Protein AF-A0A1T4UW84-F1 (afdb_monomer)

Nearest PDB structures (foldseek):
  7trv-assembly1_B  TM=4.677E-01  e=1.907E+00  Yersinia pestis CO92
  7dvq-assembly1_L  TM=3.359E-01  e=3.964E+00  Homo sapiens
  1fc3-assembly1_B  TM=4.180E-01  e=4.437E+00  Geobacillus stearothermophilus

Foldseek 3Di:
DDDDPVRLVVLLVCCVVPNQVVSCVVVVHDSVVSVVSNVCVVVVNVQDDPVPDPAGPVRLVVLLVCVVVVVDQLVVSCVVSVNPDSVSNVVSNVVVVD

Organism: NCBI:txid1123324

Solvent-accessible surface area (backbone atoms only — not comparable to full-atom values): 5721 Å² total; per-residue (Å²): 136,86,79,52,72,70,56,53,52,53,50,37,56,40,29,78,72,63,32,48,69,53,34,13,65,73,68,76,46,57,45,66,58,50,49,50,52,39,53,32,53,75,66,63,55,70,56,56,72,55,97,83,53,95,65,42,50,70,54,52,51,52,56,37,48,44,45,75,73,62,76,44,53,53,59,53,48,18,59,74,71,73,41,95,49,36,62,58,52,50,52,49,40,54,62,73,74,106

InterPro domains:
  IPR010921 Trp repressor/replication initiator [SSF48295] (47-97)
  IPR036388 Winged helix-like DNA-binding domain superfamily [G3DSA:1.10.10.10] (34-98)

pLDDT: mean 82.09, std 12.22, range [41.31, 94.06]

Radius of gyration: 17.83 Å; Cα contacts (8 Å, |Δi|>4): 76; chains: 1; bounding box: 38×24×44 Å

Structure (mmCIF, N/CA/C/O backbone):
data_AF-A0A1T4UW84-F1
#
_entry.id   AF-A0A1T4UW84-F1
#
loop_
_atom_site.group_PDB
_atom_site.id
_atom_site.type_symbol
_atom_site.label_atom_id
_atom_site.label_alt_id
_atom_site.label_comp_id
_atom_site.label_asym_id
_atom_site.label_entity_id
_atom_site.label_seq_id
_atom_site.pdbx_PDB_ins_code
_atom_site.Cartn_x
_atom_site.Cartn_y
_atom_site.Cartn_z
_atom_site.occupancy
_atom_site.B_iso_or_equiv
_atom_site.auth_seq_id
_atom_site.auth_comp_id
_atom_site.auth_asym_id
_atom_site.auth_atom_id
_atom_site.pdbx_PDB_model_num
ATOM 1 N N . MET A 1 1 ? 9.693 -15.330 -15.051 1.00 57.84 1 MET A N 1
ATOM 2 C CA . MET A 1 1 ? 10.445 -14.955 -13.832 1.00 57.84 1 MET A CA 1
ATOM 3 C C . MET A 1 1 ? 9.815 -13.698 -13.244 1.00 57.84 1 MET A C 1
ATOM 5 O O . MET A 1 1 ? 9.487 -12.804 -14.013 1.00 57.84 1 MET A O 1
ATOM 9 N N . LYS A 1 2 ? 9.565 -13.641 -11.930 1.00 69.19 2 LYS A N 1
ATOM 10 C CA . LYS A 1 2 ? 8.939 -12.478 -11.277 1.00 69.19 2 LYS A CA 1
ATOM 11 C C . LYS A 1 2 ? 10.029 -11.694 -10.541 1.00 69.19 2 LYS A C 1
ATOM 13 O O . LYS A 1 2 ? 10.579 -12.213 -9.580 1.00 69.19 2 LYS A O 1
ATOM 18 N N . LEU A 1 3 ? 10.353 -10.491 -11.018 1.00 76.19 3 LEU A N 1
ATOM 19 C CA . LEU A 1 3 ? 11.349 -9.614 -10.384 1.00 76.19 3 LEU A CA 1
ATOM 20 C C . LEU A 1 3 ? 10.831 -9.088 -9.043 1.00 76.19 3 LEU A C 1
ATOM 22 O O . LEU A 1 3 ? 9.653 -8.699 -8.958 1.00 76.19 3 LEU A O 1
ATOM 26 N N . THR A 1 4 ? 11.714 -9.044 -8.044 1.00 82.25 4 THR A N 1
ATOM 27 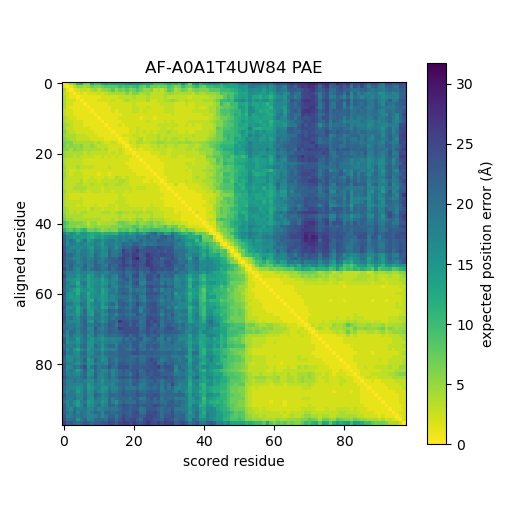C CA . THR A 1 4 ? 11.465 -8.393 -6.748 1.00 82.25 4 THR A CA 1
ATOM 28 C C . THR A 1 4 ? 11.386 -6.872 -6.910 1.00 82.25 4 THR A C 1
ATOM 30 O O . THR A 1 4 ? 11.734 -6.328 -7.958 1.00 82.25 4 THR A O 1
ATOM 33 N N . TYR A 1 5 ? 10.894 -6.170 -5.887 1.00 74.94 5 TYR A N 1
ATOM 34 C CA . TYR A 1 5 ? 10.783 -4.708 -5.918 1.00 74.94 5 TYR A CA 1
ATOM 35 C C . TYR A 1 5 ? 12.147 -4.035 -6.118 1.00 74.94 5 TYR A C 1
ATOM 37 O O . TYR A 1 5 ? 12.306 -3.222 -7.024 1.00 74.94 5 TYR A O 1
ATOM 45 N N . GLU A 1 6 ? 13.147 -4.460 -5.346 1.00 74.19 6 GLU A N 1
ATOM 46 C CA . GLU A 1 6 ? 14.519 -3.951 -5.440 1.00 74.19 6 GLU A CA 1
ATOM 47 C C . GLU A 1 6 ? 15.111 -4.166 -6.836 1.00 74.19 6 GLU A C 1
ATOM 49 O O . GLU A 1 6 ? 15.686 -3.253 -7.422 1.00 74.19 6 GLU A O 1
ATOM 54 N N . GLN A 1 7 ? 14.889 -5.343 -7.429 1.00 83.25 7 GLN A N 1
ATOM 55 C CA . GLN A 1 7 ? 15.354 -5.632 -8.785 1.00 83.25 7 GLN A CA 1
ATOM 56 C C . GLN A 1 7 ? 14.685 -4.737 -9.835 1.00 83.25 7 GLN A C 1
ATOM 58 O O . GLN A 1 7 ? 15.336 -4.332 -10.792 1.00 83.25 7 GLN A O 1
ATOM 63 N N . ARG A 1 8 ? 13.401 -4.397 -9.675 1.00 84.69 8 ARG A N 1
ATOM 64 C CA . ARG A 1 8 ? 12.713 -3.466 -10.589 1.00 84.69 8 ARG A CA 1
ATOM 65 C C . ARG A 1 8 ? 13.266 -2.047 -10.480 1.00 84.69 8 ARG A C 1
ATOM 67 O O . ARG A 1 8 ? 13.358 -1.376 -11.503 1.00 84.69 8 ARG A O 1
ATOM 74 N N . LEU A 1 9 ? 13.648 -1.620 -9.274 1.00 81.31 9 LEU A N 1
ATOM 75 C CA . LEU A 1 9 ? 14.278 -0.321 -9.040 1.00 81.31 9 LEU A CA 1
ATOM 76 C C . LEU A 1 9 ? 15.630 -0.237 -9.766 1.00 81.31 9 LEU A C 1
ATOM 78 O O . LEU A 1 9 ? 15.847 0.675 -10.558 1.00 81.31 9 LEU A O 1
ATOM 82 N N . LEU A 1 10 ? 16.479 -1.257 -9.590 1.00 87.69 10 LEU A N 1
ATOM 83 C CA . LEU A 1 10 ? 17.788 -1.348 -10.248 1.00 87.69 10 LEU A CA 1
ATOM 84 C C . LEU A 1 10 ? 17.677 -1.392 -11.781 1.00 87.69 10 LEU A C 1
ATOM 86 O O . LEU A 1 10 ? 18.464 -0.761 -12.484 1.00 87.69 10 LEU A O 1
ATOM 90 N N . VAL A 1 11 ? 16.677 -2.103 -12.316 1.00 88.06 11 VAL A N 1
ATOM 91 C CA . VAL A 1 11 ? 16.393 -2.133 -13.762 1.00 88.06 11 VAL A CA 1
ATOM 92 C C . VAL A 1 11 ? 16.057 -0.736 -14.286 1.00 88.06 11 VAL A C 1
ATOM 94 O O . VAL A 1 11 ? 16.497 -0.371 -15.376 1.00 88.06 11 VAL A O 1
ATOM 97 N N . ALA A 1 12 ? 15.300 0.061 -13.535 1.00 84.81 12 ALA A N 1
ATOM 98 C CA . ALA A 1 12 ? 14.957 1.412 -13.955 1.00 84.81 12 ALA A CA 1
ATOM 99 C C . ALA A 1 12 ? 16.136 2.381 -13.856 1.00 84.81 12 ALA A C 1
ATOM 101 O O . ALA A 1 12 ? 16.357 3.149 -14.789 1.00 84.81 12 ALA A O 1
ATOM 102 N N . GLU A 1 13 ? 16.941 2.305 -12.796 1.00 84.50 13 GLU A N 1
ATOM 103 C CA . GLU A 1 13 ? 18.189 3.074 -12.695 1.00 84.50 13 GLU A CA 1
ATOM 104 C C . GLU A 1 13 ? 19.125 2.786 -13.878 1.00 84.50 13 GLU A C 1
ATOM 106 O O . GLU A 1 13 ? 19.619 3.707 -14.534 1.00 84.50 13 GLU A O 1
ATOM 111 N N . ASP A 1 14 ? 19.306 1.506 -14.222 1.00 89.88 14 ASP A N 1
ATOM 112 C CA . ASP A 1 14 ? 20.062 1.110 -15.409 1.00 89.88 14 ASP A CA 1
ATOM 113 C C . ASP A 1 14 ? 19.406 1.641 -16.693 1.00 89.88 14 ASP A C 1
ATOM 115 O O . ASP A 1 14 ? 20.099 2.132 -17.578 1.00 89.88 14 ASP A O 1
ATOM 119 N N . TYR A 1 15 ? 18.077 1.587 -16.825 1.00 87.62 15 TYR A N 1
ATOM 120 C CA . TYR A 1 15 ? 17.370 2.164 -17.975 1.00 87.62 15 TYR A CA 1
ATOM 121 C C . TYR A 1 15 ? 17.685 3.651 -18.174 1.00 87.62 15 TYR A C 1
ATOM 123 O O . TYR A 1 15 ? 17.991 4.046 -19.301 1.00 87.62 15 TYR A O 1
ATOM 131 N N . PHE A 1 16 ? 17.660 4.462 -17.113 1.00 83.12 16 PHE A N 1
ATOM 132 C CA . PHE A 1 16 ? 17.992 5.888 -17.207 1.00 83.12 16 PHE A CA 1
ATOM 133 C C . PHE A 1 16 ? 19.463 6.122 -17.567 1.00 83.12 16 PHE A C 1
ATOM 135 O O . PHE A 1 16 ? 19.788 7.112 -18.219 1.00 83.12 16 PHE A O 1
ATOM 142 N N . ARG A 1 17 ? 20.352 5.199 -17.183 1.00 86.75 17 ARG A N 1
ATOM 143 C CA . ARG A 1 17 ? 21.795 5.311 -17.418 1.00 86.75 17 ARG A CA 1
ATOM 144 C C . ARG A 1 17 ? 22.244 4.831 -18.800 1.00 86.75 17 ARG A C 1
ATOM 146 O O . ARG A 1 17 ? 23.060 5.494 -19.432 1.00 86.75 17 ARG A O 1
ATOM 153 N N . ILE A 1 18 ? 21.783 3.657 -19.239 1.00 89.31 18 ILE A N 1
ATOM 154 C CA . ILE A 1 18 ? 22.278 2.957 -20.444 1.00 89.31 18 ILE A CA 1
ATOM 155 C C . ILE A 1 18 ? 21.194 2.697 -21.502 1.00 89.31 18 ILE A C 1
ATOM 157 O O . ILE A 1 18 ? 21.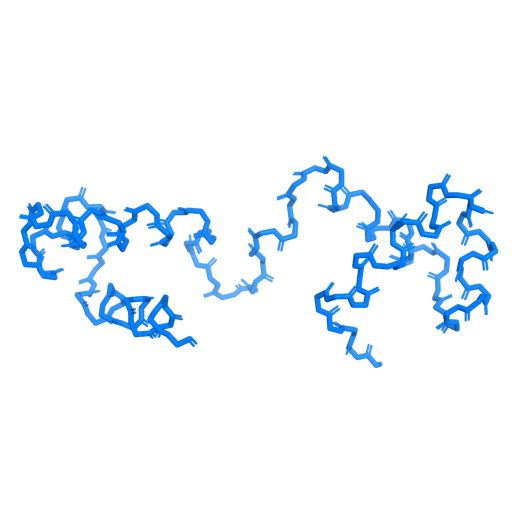502 2.209 -22.591 1.00 89.31 18 ILE A O 1
ATOM 161 N N . GLY A 1 19 ? 19.936 3.047 -21.221 1.00 85.94 19 GLY A N 1
ATOM 162 C CA . GLY A 1 19 ? 18.822 2.959 -22.163 1.00 85.94 19 GLY A CA 1
ATOM 163 C C . GLY A 1 19 ? 18.220 1.556 -22.327 1.00 85.94 19 GLY A C 1
ATOM 164 O O . GLY A 1 19 ? 18.831 0.527 -22.040 1.00 85.94 19 GLY A O 1
ATOM 165 N N . ALA A 1 20 ? 16.992 1.514 -22.862 1.00 82.00 20 ALA A N 1
ATOM 166 C CA . ALA A 1 20 ? 16.132 0.321 -22.919 1.00 82.00 20 ALA A CA 1
ATOM 167 C C . ALA A 1 20 ? 16.801 -0.951 -23.460 1.00 82.00 20 ALA A C 1
ATOM 169 O O . ALA A 1 20 ? 16.584 -2.040 -22.937 1.00 82.00 20 ALA A O 1
ATOM 170 N N . SER A 1 21 ? 17.568 -0.823 -24.544 1.00 84.38 21 SER A N 1
ATOM 171 C CA . SER A 1 21 ? 18.154 -1.967 -25.248 1.00 84.38 21 SER A CA 1
ATOM 172 C C . SER A 1 21 ? 19.280 -2.613 -24.437 1.00 84.38 21 SER A C 1
ATOM 174 O O . SER A 1 21 ? 19.355 -3.834 -24.338 1.00 84.38 21 SER A O 1
ATOM 176 N N . CYS A 1 22 ? 20.132 -1.791 -23.823 1.00 85.06 22 CYS A N 1
ATOM 177 C CA . CYS A 1 22 ? 21.275 -2.251 -23.043 1.00 85.06 22 CYS A CA 1
ATOM 178 C C . CYS A 1 22 ? 20.822 -2.841 -21.703 1.00 85.06 22 CYS A C 1
ATOM 180 O O . CYS A 1 22 ? 21.313 -3.894 -21.300 1.00 85.06 22 CYS A O 1
ATOM 182 N N . THR A 1 23 ? 19.828 -2.228 -21.056 1.00 89.31 23 THR A N 1
ATOM 183 C CA . THR A 1 23 ? 19.226 -2.742 -19.818 1.00 89.31 23 THR A CA 1
ATOM 184 C C . THR A 1 23 ? 18.529 -4.083 -20.034 1.00 89.31 23 THR A C 1
ATOM 186 O O . THR A 1 23 ? 18.723 -5.009 -19.252 1.00 89.31 23 THR A O 1
ATOM 189 N N . ALA A 1 24 ? 17.764 -4.224 -21.120 1.00 89.81 24 ALA A N 1
ATOM 190 C CA . ALA A 1 24 ? 17.095 -5.476 -21.469 1.00 89.81 24 ALA A CA 1
ATOM 191 C C . ALA A 1 24 ? 18.090 -6.634 -21.637 1.00 89.81 24 ALA A C 1
ATOM 193 O O . ALA A 1 24 ? 17.921 -7.683 -21.019 1.00 89.81 24 ALA A O 1
ATOM 194 N N . ASN A 1 25 ? 19.173 -6.413 -22.389 1.00 90.69 25 ASN A N 1
ATOM 195 C CA . ASN A 1 25 ? 20.217 -7.419 -22.586 1.00 90.69 25 ASN A CA 1
ATOM 196 C C . ASN A 1 25 ? 20.968 -7.744 -21.286 1.00 90.69 25 ASN A C 1
ATOM 198 O O . ASN A 1 25 ? 21.220 -8.912 -21.008 1.00 90.69 25 ASN A O 1
ATOM 202 N N . LYS A 1 26 ? 21.283 -6.729 -20.469 1.00 89.75 26 LYS A N 1
ATOM 203 C CA . LYS A 1 26 ? 21.976 -6.896 -19.181 1.00 89.75 26 LYS A CA 1
ATOM 204 C C . LYS A 1 26 ? 21.174 -7.747 -18.192 1.00 89.75 26 LYS A C 1
ATOM 206 O O . LYS A 1 26 ? 21.755 -8.558 -17.479 1.00 89.75 26 LYS A O 1
ATOM 211 N N . TRP A 1 27 ? 19.854 -7.572 -18.157 1.00 89.31 27 TRP A N 1
ATOM 212 C CA . TRP A 1 27 ? 18.966 -8.253 -17.209 1.00 89.31 27 TRP A CA 1
ATOM 213 C C . TRP A 1 27 ? 18.259 -9.487 -17.792 1.00 89.31 27 TRP A C 1
ATOM 215 O O . TRP A 1 27 ? 17.485 -10.136 -17.090 1.00 89.31 27 TRP A O 1
ATOM 225 N N . GLY A 1 28 ? 18.497 -9.815 -19.067 1.00 89.75 28 GLY A N 1
ATOM 226 C CA . GLY A 1 28 ? 17.799 -10.904 -19.759 1.00 89.75 28 GLY A CA 1
ATOM 227 C C . GLY A 1 28 ? 16.285 -10.677 -19.861 1.00 89.75 28 GLY A C 1
ATOM 228 O O . GLY A 1 28 ? 15.505 -11.627 -19.804 1.00 89.75 28 GLY A O 1
ATOM 229 N N . LEU A 1 29 ? 15.857 -9.417 -19.953 1.00 88.19 29 LEU A N 1
ATOM 230 C CA . LEU A 1 29 ? 14.451 -9.014 -19.963 1.00 88.19 29 LEU A CA 1
ATOM 231 C C . LEU A 1 29 ? 14.001 -8.600 -21.360 1.00 88.19 29 LEU A C 1
ATOM 233 O O . LEU A 1 29 ? 14.788 -8.165 -22.196 1.00 88.19 29 LEU A O 1
ATOM 237 N N . ASN A 1 30 ? 12.695 -8.677 -21.604 1.00 89.88 30 ASN A N 1
ATOM 238 C CA . ASN A 1 30 ? 12.111 -8.115 -22.813 1.00 89.88 30 ASN A CA 1
ATOM 239 C C . ASN A 1 30 ? 12.208 -6.575 -22.777 1.00 89.88 30 ASN A C 1
ATOM 241 O O . ASN A 1 30 ? 11.893 -5.944 -21.767 1.00 89.88 30 ASN A O 1
ATOM 245 N N . ARG A 1 31 ? 12.616 -5.961 -23.891 1.00 87.88 31 ARG A N 1
ATOM 246 C CA . ARG A 1 31 ? 12.787 -4.505 -24.012 1.00 87.88 31 ARG A CA 1
ATOM 247 C C . ARG A 1 31 ? 11.512 -3.716 -23.716 1.00 87.88 31 ARG A C 1
ATOM 249 O O . A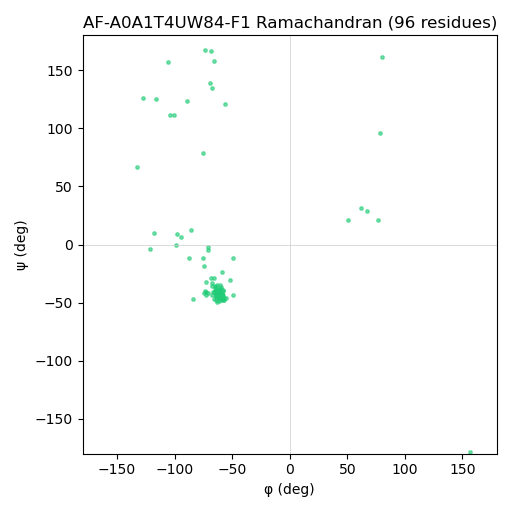RG A 1 31 ? 11.582 -2.665 -23.080 1.00 87.88 31 ARG A O 1
ATOM 256 N N . ASP A 1 32 ? 10.364 -4.207 -24.162 1.00 86.50 32 ASP A N 1
ATOM 257 C CA . ASP A 1 32 ? 9.078 -3.553 -23.929 1.00 86.50 32 ASP A CA 1
ATOM 258 C C . ASP A 1 32 ? 8.639 -3.706 -22.474 1.00 86.50 32 ASP A C 1
ATOM 260 O O . ASP A 1 32 ? 8.096 -2.769 -21.898 1.00 86.50 32 ASP A O 1
ATOM 264 N N . TYR A 1 33 ? 9.001 -4.818 -21.832 1.00 86.50 33 TYR A N 1
ATOM 265 C CA . TYR A 1 33 ? 8.819 -4.982 -20.392 1.00 86.50 33 TYR A CA 1
ATOM 266 C C . TYR A 1 33 ? 9.677 -3.995 -19.580 1.00 86.50 33 TYR A C 1
ATOM 268 O O . TYR A 1 33 ? 9.183 -3.410 -18.622 1.00 86.50 33 TYR A O 1
ATOM 276 N N . VAL A 1 34 ? 10.928 -3.742 -19.984 1.00 88.44 34 VAL A N 1
ATOM 277 C CA . VAL A 1 34 ? 11.787 -2.723 -19.345 1.00 88.44 34 VAL A CA 1
ATOM 278 C C . VAL A 1 34 ? 11.207 -1.316 -19.519 1.00 88.44 34 VAL A C 1
ATOM 280 O O . VAL A 1 34 ? 11.167 -0.556 -18.559 1.00 88.44 34 VAL A O 1
ATOM 283 N N . ARG A 1 35 ? 10.709 -0.967 -20.714 1.00 87.00 35 ARG A N 1
ATOM 284 C CA . ARG A 1 35 ? 10.049 0.332 -20.946 1.00 87.00 35 ARG A CA 1
ATOM 285 C C . ARG A 1 35 ? 8.794 0.506 -20.104 1.00 87.00 35 ARG A C 1
ATOM 287 O O . ARG A 1 35 ? 8.570 1.587 -19.568 1.00 87.00 35 ARG A O 1
ATOM 294 N N . GLU A 1 36 ? 7.983 -0.541 -20.008 1.00 83.94 36 GLU A N 1
ATOM 295 C CA . GLU A 1 36 ? 6.768 -0.526 -19.202 1.00 83.94 36 GLU A CA 1
ATOM 296 C C . GLU A 1 36 ? 7.097 -0.360 -17.715 1.00 83.94 36 GLU A C 1
ATOM 298 O O . GLU A 1 36 ? 6.495 0.470 -17.041 1.00 83.94 36 GLU A O 1
ATOM 303 N N . LEU A 1 37 ? 8.120 -1.060 -17.213 1.00 82.75 37 LEU A N 1
ATOM 304 C CA . LEU A 1 37 ? 8.611 -0.875 -15.846 1.00 82.75 37 LEU A CA 1
ATOM 305 C C . LEU A 1 37 ? 9.054 0.569 -15.572 1.00 8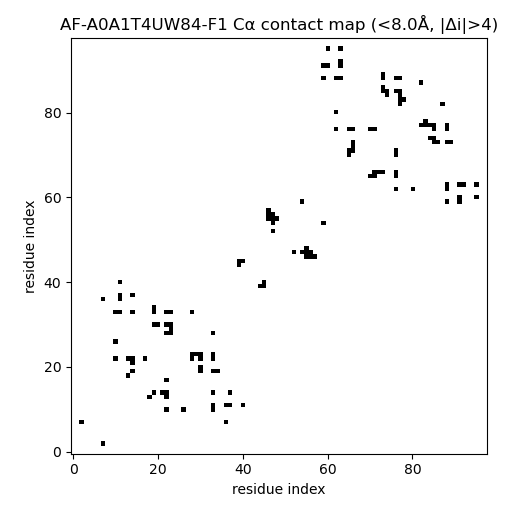2.75 37 LEU A C 1
ATOM 307 O O . LEU A 1 37 ? 8.668 1.124 -14.544 1.00 82.75 37 LEU A O 1
ATOM 311 N N . SER A 1 38 ? 9.804 1.193 -16.485 1.00 83.56 38 SER A N 1
ATOM 312 C CA . SER A 1 38 ? 10.233 2.591 -16.339 1.00 83.56 38 SER A CA 1
ATOM 313 C C . SER A 1 38 ? 9.052 3.566 -16.335 1.00 83.56 38 SER A C 1
ATOM 315 O O . SER A 1 38 ? 9.017 4.463 -15.500 1.00 83.56 38 SER A O 1
ATOM 317 N N . ARG A 1 39 ? 8.045 3.356 -17.196 1.00 82.44 39 ARG A N 1
ATOM 318 C CA . ARG A 1 39 ? 6.809 4.164 -17.210 1.00 82.44 39 ARG A CA 1
ATOM 319 C C . ARG A 1 39 ? 6.015 4.038 -15.913 1.00 82.44 39 ARG A C 1
ATOM 321 O O . ARG A 1 39 ? 5.486 5.024 -15.410 1.00 82.44 39 ARG A O 1
ATOM 328 N N . LEU A 1 40 ? 5.916 2.824 -15.374 1.00 78.81 40 LEU A N 1
ATOM 329 C CA . LEU A 1 40 ? 5.215 2.569 -14.115 1.00 78.81 40 LEU A CA 1
ATOM 330 C C . LEU A 1 40 ? 5.933 3.208 -12.918 1.00 78.81 40 LEU A C 1
ATOM 332 O O . LEU A 1 40 ? 5.268 3.644 -11.980 1.00 78.81 40 LEU A O 1
ATOM 336 N N . LEU A 1 41 ? 7.267 3.289 -12.956 1.00 73.12 41 LEU A N 1
ATOM 337 C CA . LEU A 1 41 ? 8.075 3.985 -11.949 1.00 73.12 41 LEU A CA 1
ATOM 338 C C . LEU A 1 41 ? 7.958 5.505 -12.050 1.00 73.12 41 LEU A C 1
ATOM 340 O O . LEU A 1 41 ? 7.781 6.163 -11.031 1.00 73.12 41 LEU A O 1
ATOM 344 N N . GLU A 1 42 ? 7.996 6.052 -13.263 1.00 70.00 42 GLU A N 1
ATOM 345 C CA . GLU A 1 42 ? 7.880 7.493 -13.513 1.00 70.00 42 GLU A CA 1
ATOM 346 C C . GLU A 1 42 ? 6.503 8.042 -13.106 1.00 70.00 42 GLU A C 1
ATOM 348 O O . GLU A 1 42 ? 6.403 9.115 -12.519 1.00 70.00 42 GLU A O 1
ATOM 353 N N . ASN A 1 43 ? 5.441 7.256 -13.299 1.00 65.12 43 ASN A N 1
ATOM 354 C CA . ASN A 1 43 ? 4.082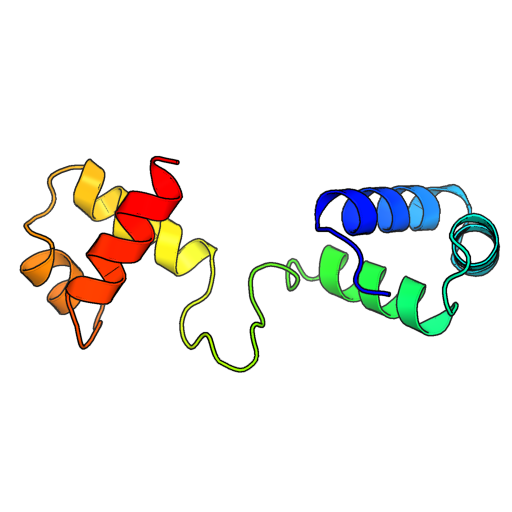 7.617 -12.887 1.00 65.12 43 ASN A CA 1
ATOM 355 C C . ASN A 1 43 ? 3.759 7.248 -11.426 1.00 65.12 43 ASN A C 1
ATOM 357 O O . ASN A 1 43 ? 2.585 7.211 -11.052 1.00 6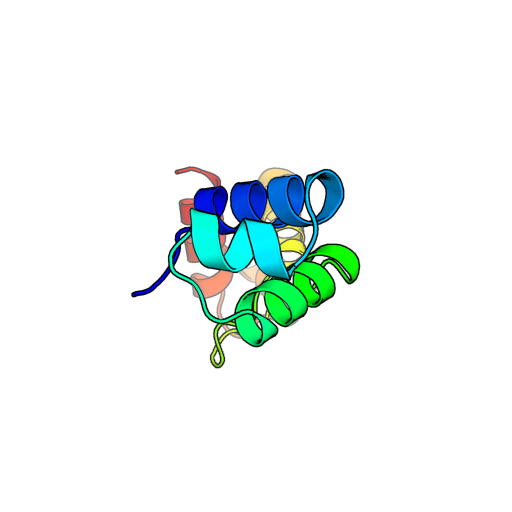5.12 43 ASN A O 1
ATOM 361 N N . ASN A 1 44 ? 4.769 6.896 -10.618 1.00 60.06 44 ASN A N 1
ATOM 362 C CA . ASN A 1 44 ? 4.639 6.439 -9.226 1.00 60.06 44 ASN A CA 1
ATOM 363 C C . ASN A 1 44 ? 3.601 5.301 -9.027 1.00 60.06 44 ASN A C 1
ATOM 365 O O . ASN A 1 44 ? 3.104 5.060 -7.929 1.00 60.06 44 ASN A O 1
ATOM 369 N N . SER A 1 45 ? 3.273 4.582 -10.106 1.00 54.56 45 SER A N 1
ATOM 370 C CA . SER A 1 45 ? 2.168 3.617 -10.217 1.00 54.56 45 SER A CA 1
ATOM 371 C C . SER A 1 45 ? 2.604 2.173 -9.931 1.00 54.56 45 SER A C 1
ATOM 373 O O . SER A 1 45 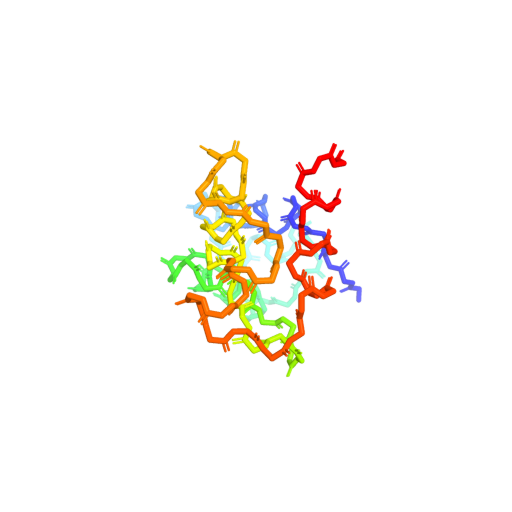? 1.827 1.234 -10.083 1.00 54.56 45 SER A O 1
ATOM 375 N N . LEU A 1 46 ? 3.851 1.959 -9.489 1.00 51.00 46 LEU A N 1
ATOM 376 C CA . LEU A 1 46 ? 4.260 0.684 -8.883 1.00 51.00 46 LEU A CA 1
ATOM 377 C C . LEU A 1 46 ? 3.732 0.507 -7.449 1.00 51.00 46 LEU A C 1
ATOM 379 O O . LEU A 1 46 ? 3.800 -0.607 -6.919 1.00 51.00 46 LEU A O 1
ATOM 383 N N . GLN A 1 47 ? 3.188 1.563 -6.832 1.00 55.66 47 GLN A N 1
ATOM 384 C CA . GLN A 1 47 ? 2.504 1.502 -5.540 1.00 55.66 47 GLN A CA 1
ATOM 385 C C . GLN A 1 47 ? 1.103 0.883 -5.707 1.00 55.66 47 GLN A C 1
ATOM 387 O O . GLN A 1 47 ? 0.082 1.558 -5.691 1.00 55.66 47 GLN A O 1
ATOM 392 N N . ASP A 1 48 ? 1.095 -0.444 -5.813 1.00 50.72 48 ASP A N 1
ATOM 393 C CA . ASP A 1 48 ? -0.064 -1.341 -5.750 1.00 50.72 48 ASP A CA 1
ATOM 394 C C . ASP A 1 48 ? -0.943 -1.444 -6.995 1.00 50.72 48 ASP A C 1
ATOM 396 O O . ASP A 1 48 ? -1.949 -0.761 -7.132 1.00 50.72 48 ASP A O 1
ATOM 400 N N . HIS A 1 49 ? -0.667 -2.470 -7.799 1.00 41.31 49 HIS A N 1
ATOM 401 C CA . HIS A 1 49 ? -1.733 -3.190 -8.484 1.00 41.31 49 HIS A CA 1
ATOM 402 C C . HIS A 1 49 ? -1.507 -4.692 -8.318 1.00 41.31 49 HIS A C 1
ATOM 404 O O . HIS A 1 49 ? -1.273 -5.434 -9.277 1.00 41.31 49 HIS A O 1
ATOM 410 N N . SER A 1 50 ? -1.628 -5.193 -7.083 1.00 47.19 50 SER A N 1
ATOM 411 C CA . SER A 1 50 ? -2.314 -6.481 -7.008 1.00 47.19 50 SER A CA 1
ATOM 412 C C . SER A 1 50 ? -3.674 -6.245 -7.662 1.00 47.19 50 SER A C 1
ATOM 414 O O . SER A 1 50 ? -4.432 -5.393 -7.213 1.00 47.19 50 SER A O 1
ATOM 416 N N . LYS A 1 51 ? -3.987 -6.992 -8.724 1.00 48.06 51 LYS A N 1
ATOM 417 C CA . LYS A 1 51 ? -5.295 -7.000 -9.409 1.00 48.06 51 LYS A CA 1
ATOM 418 C C . LYS A 1 51 ? -6.490 -7.153 -8.436 1.00 48.06 51 LYS A C 1
ATOM 420 O O . LYS A 1 51 ? -7.631 -6.956 -8.832 1.00 48.06 51 LYS A O 1
ATOM 425 N N . TYR A 1 52 ? -6.213 -7.496 -7.173 1.00 50.62 52 TYR A N 1
ATOM 426 C CA . TYR A 1 52 ? -7.155 -7.734 -6.085 1.00 50.62 52 TYR A CA 1
ATOM 427 C C . TYR A 1 52 ? -7.009 -6.773 -4.887 1.00 50.62 52 TYR A C 1
ATOM 429 O O . TYR A 1 52 ? -7.624 -7.018 -3.852 1.00 50.62 52 TYR A O 1
ATOM 437 N N . ASN A 1 53 ? -6.210 -5.702 -4.977 1.00 58.28 53 ASN A N 1
ATOM 438 C CA . ASN A 1 53 ? -6.170 -4.663 -3.943 1.00 58.28 53 ASN A CA 1
ATOM 439 C C . ASN A 1 53 ? -6.996 -3.454 -4.363 1.00 58.28 53 ASN A C 1
ATOM 441 O O . ASN A 1 53 ? -6.627 -2.712 -5.265 1.00 58.28 53 ASN A O 1
ATOM 445 N N . ILE A 1 54 ? -8.100 -3.245 -3.655 1.00 74.88 54 ILE A N 1
ATOM 446 C CA . ILE A 1 54 ? -8.965 -2.071 -3.815 1.00 74.88 54 ILE A CA 1
ATOM 447 C C . ILE A 1 54 ? -8.304 -0.818 -3.197 1.00 74.88 54 ILE A C 1
ATOM 449 O O . ILE A 1 54 ? -8.666 0.306 -3.526 1.00 74.88 54 ILE A O 1
ATOM 453 N N . TYR A 1 55 ? -7.310 -1.000 -2.320 1.00 77.00 55 TYR A N 1
ATOM 454 C CA . TYR A 1 55 ? -6.674 0.069 -1.548 1.00 77.00 55 TYR A CA 1
ATOM 455 C C . TYR A 1 55 ? -5.206 0.225 -1.922 1.00 77.00 55 TYR A C 1
ATOM 457 O O . TYR A 1 55 ? -4.463 -0.739 -1.773 1.00 77.00 55 TYR A O 1
ATOM 465 N N . THR A 1 56 ? -4.769 1.424 -2.304 1.00 80.56 56 THR A N 1
ATOM 466 C CA . THR A 1 56 ? -3.359 1.708 -2.618 1.00 80.56 56 THR A CA 1
ATOM 467 C C . THR A 1 56 ? -2.455 1.592 -1.387 1.00 80.56 56 THR A C 1
ATOM 469 O O . THR A 1 56 ? -2.910 1.708 -0.244 1.00 80.56 56 THR A O 1
ATOM 472 N N . SER A 1 57 ? -1.157 1.371 -1.599 1.00 79.44 57 SER A N 1
ATOM 473 C CA . SER A 1 57 ? -0.163 1.306 -0.517 1.00 79.44 57 SER A CA 1
ATOM 474 C C . SER A 1 57 ? -0.131 2.583 0.332 1.00 79.44 57 SER A C 1
ATOM 476 O O . SER A 1 57 ? -0.227 2.494 1.555 1.00 79.44 57 SER A O 1
ATOM 478 N N . ASP A 1 58 ? -0.097 3.764 -0.293 1.00 81.06 58 ASP A N 1
ATOM 479 C CA . ASP A 1 58 ? -0.146 5.054 0.411 1.00 81.06 58 ASP A CA 1
ATOM 480 C C . ASP A 1 58 ? -1.403 5.213 1.274 1.00 81.06 58 ASP A C 1
ATOM 482 O O . ASP A 1 58 ? -1.337 5.704 2.407 1.00 81.06 58 ASP A O 1
ATOM 486 N N . PHE A 1 59 ? -2.553 4.744 0.778 1.00 85.56 59 PHE A N 1
ATOM 487 C CA . PHE A 1 59 ? -3.790 4.765 1.549 1.00 85.56 59 PHE A CA 1
ATOM 488 C C . PHE A 1 59 ? -3.679 3.871 2.786 1.00 85.56 59 PHE A C 1
ATOM 490 O O . PHE A 1 59 ? -3.968 4.319 3.894 1.00 85.56 59 PHE A O 1
ATOM 497 N N . LYS A 1 60 ? -3.188 2.634 2.635 1.00 87.88 60 LYS A N 1
ATOM 498 C CA . LYS A 1 60 ? -2.979 1.719 3.770 1.00 87.88 60 LYS A CA 1
ATOM 499 C C . LYS A 1 60 ? -2.031 2.311 4.811 1.00 87.88 60 LYS A C 1
ATOM 501 O O . LYS A 1 60 ? -2.324 2.237 6.001 1.00 87.88 60 LYS A O 1
ATOM 506 N N . ILE A 1 61 ? -0.935 2.937 4.375 1.00 87.69 61 ILE A N 1
ATOM 507 C CA . ILE A 1 61 ? 0.023 3.613 5.262 1.00 87.69 61 ILE A CA 1
ATOM 508 C C . ILE A 1 61 ? -0.664 4.751 6.022 1.00 87.69 61 ILE A C 1
ATOM 510 O O . ILE A 1 61 ? -0.501 4.863 7.235 1.00 87.69 61 ILE A O 1
ATOM 514 N N . THR A 1 62 ? -1.462 5.569 5.335 1.00 89.75 62 THR A N 1
ATOM 515 C CA . THR A 1 62 ? -2.218 6.671 5.951 1.00 89.75 62 THR A CA 1
ATOM 516 C C . THR A 1 62 ? -3.169 6.161 7.036 1.00 89.75 62 THR A C 1
ATOM 518 O O . THR A 1 62 ? -3.173 6.678 8.151 1.00 89.75 62 THR A O 1
ATOM 521 N N . VAL A 1 63 ? -3.921 5.098 6.741 1.00 90.12 63 VAL A N 1
ATOM 522 C CA . VAL A 1 63 ? -4.859 4.472 7.684 1.00 90.12 63 VAL A CA 1
ATOM 523 C C . VAL A 1 63 ? -4.128 3.918 8.912 1.00 90.12 63 VAL A C 1
ATOM 525 O O . VAL A 1 63 ? -4.571 4.113 10.044 1.00 90.12 63 VAL A O 1
ATOM 528 N N . VAL A 1 64 ? -2.995 3.240 8.712 1.00 91.25 64 VAL A N 1
ATOM 529 C CA . VAL A 1 64 ? -2.197 2.685 9.814 1.00 91.25 64 VAL A CA 1
ATOM 530 C C . VAL A 1 64 ? -1.590 3.793 10.674 1.00 91.25 64 VAL A C 1
ATOM 532 O O . VAL A 1 64 ? -1.621 3.688 11.898 1.00 91.25 64 VAL A O 1
ATOM 535 N N . LYS A 1 65 ? -1.097 4.881 10.070 1.00 91.81 65 LYS A N 1
ATOM 536 C CA . LYS A 1 65 ? -0.581 6.044 10.808 1.00 91.81 65 LYS A CA 1
ATOM 537 C C . LYS A 1 65 ? -1.644 6.670 11.708 1.00 91.81 65 LYS A C 1
ATOM 539 O O . LYS A 1 65 ? -1.343 6.954 12.861 1.00 91.81 65 LYS A O 1
ATOM 544 N N . ALA A 1 66 ? -2.881 6.804 11.231 1.00 90.88 66 ALA A N 1
ATOM 545 C CA . ALA A 1 66 ? -3.981 7.313 12.051 1.00 90.88 66 ALA A CA 1
ATOM 546 C C . ALA A 1 66 ? -4.238 6.434 13.291 1.00 90.88 66 ALA A C 1
ATOM 548 O O . ALA A 1 66 ? -4.466 6.943 14.387 1.00 90.88 66 ALA A O 1
ATOM 549 N N . TYR A 1 67 ? -4.128 5.108 13.150 1.00 92.50 67 TYR A N 1
ATOM 550 C CA . TYR A 1 67 ? -4.189 4.200 14.298 1.00 92.50 67 TYR A CA 1
ATOM 551 C C . TYR A 1 67 ? -2.997 4.382 15.254 1.00 92.50 67 TYR A C 1
ATOM 553 O O . TYR A 1 67 ? -3.196 4.496 16.461 1.00 92.50 67 TYR A O 1
ATOM 561 N N . VAL A 1 68 ? -1.769 4.446 14.727 1.00 90.88 68 VAL A N 1
ATOM 562 C CA . VAL A 1 68 ? -0.539 4.633 15.525 1.00 90.88 68 VAL A CA 1
ATOM 563 C C . VAL A 1 68 ? -0.553 5.955 16.300 1.00 90.88 68 VAL A C 1
ATOM 565 O O . VAL A 1 68 ? -0.089 6.000 17.435 1.00 90.88 68 VAL A O 1
ATOM 568 N N . ASN A 1 69 ? -1.143 7.005 15.729 1.00 92.12 69 ASN A N 1
ATOM 569 C CA . ASN A 1 69 ? -1.330 8.306 16.373 1.00 92.12 69 ASN A CA 1
ATOM 570 C C . ASN A 1 69 ? -2.379 8.294 17.502 1.00 92.12 69 ASN A C 1
ATOM 572 O O . ASN A 1 69 ? -2.578 9.313 18.160 1.00 92.12 69 ASN A O 1
ATOM 576 N N . GLY A 1 70 ? -3.071 7.172 17.725 1.00 90.94 70 GLY A N 1
ATOM 577 C CA . GLY A 1 70 ? -4.099 7.055 18.756 1.00 90.94 70 GLY A CA 1
ATOM 578 C C . GLY A 1 70 ? -5.427 7.718 18.385 1.00 90.94 70 GLY A C 1
ATOM 579 O O . GLY A 1 70 ? -6.223 8.009 19.273 1.00 90.94 70 GLY A O 1
ATOM 580 N N . GLU A 1 71 ? -5.706 7.936 17.094 1.00 89.44 71 GLU A N 1
ATOM 581 C CA . GLU A 1 71 ? -6.933 8.611 16.631 1.00 89.44 71 GLU A CA 1
ATOM 582 C C . GLU A 1 71 ? -8.210 7.760 16.803 1.00 89.44 71 GLU A C 1
ATOM 584 O O . GLU A 1 71 ? -9.309 8.213 16.484 1.00 89.44 71 GLU A O 1
ATOM 589 N N . GLY A 1 72 ? -8.085 6.523 17.292 1.00 90.94 72 GLY A N 1
ATOM 590 C CA . GLY A 1 72 ? -9.207 5.651 17.627 1.00 90.94 72 GLY A CA 1
ATOM 591 C C . GLY A 1 72 ? -8.842 4.167 17.622 1.00 90.94 72 GLY A C 1
ATOM 592 O O . GLY A 1 72 ? -7.702 3.776 17.370 1.00 90.94 72 GLY A O 1
ATOM 593 N N . SER A 1 73 ? -9.829 3.308 17.882 1.00 91.75 73 SER A N 1
ATOM 594 C CA . SER A 1 73 ? -9.667 1.858 17.745 1.00 91.75 73 SER A CA 1
ATOM 595 C C . SER A 1 73 ? -9.645 1.433 16.270 1.00 91.75 73 SER A C 1
ATOM 597 O O . SER A 1 73 ? -10.077 2.172 15.387 1.00 91.75 73 SER A O 1
ATOM 599 N N . PHE A 1 74 ? -9.244 0.189 15.972 1.00 91.50 74 PHE A N 1
ATOM 600 C CA . PHE A 1 74 ? -9.320 -0.354 14.604 1.00 91.50 74 PHE A CA 1
ATOM 601 C C . PHE A 1 74 ? -10.707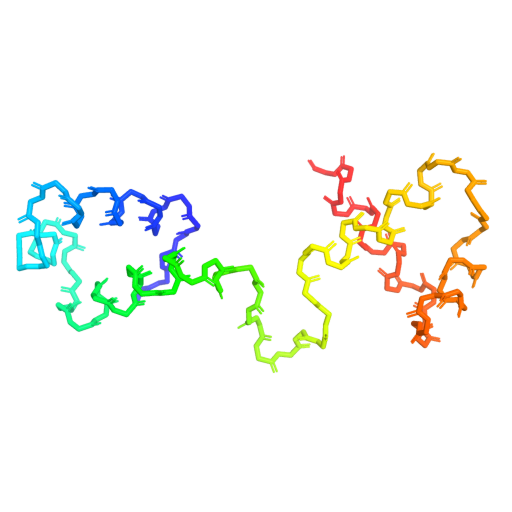 -0.202 13.958 1.00 91.50 74 PHE A C 1
ATOM 603 O O . PHE A 1 74 ? -10.806 -0.085 12.740 1.00 91.50 74 PHE A O 1
ATOM 610 N N . ARG A 1 75 ? -11.783 -0.224 14.760 1.00 93.06 75 ARG A N 1
ATOM 611 C CA . ARG A 1 75 ? -13.155 -0.040 14.273 1.00 93.06 75 ARG A CA 1
ATOM 612 C C . ARG A 1 75 ? -13.438 1.419 13.919 1.00 93.06 75 ARG A C 1
ATOM 614 O O . ARG A 1 75 ? -14.069 1.667 12.894 1.00 93.06 75 ARG A O 1
ATOM 621 N N . ASP A 1 76 ? -12.973 2.351 14.739 1.00 92.94 76 ASP A N 1
ATOM 622 C CA . ASP A 1 76 ? -13.184 3.786 14.525 1.00 92.94 76 ASP A CA 1
ATOM 623 C C . ASP A 1 76 ? -12.416 4.248 13.287 1.00 92.94 76 ASP A C 1
ATOM 625 O O . ASP A 1 76 ? -12.976 4.902 12.410 1.00 92.94 76 ASP A O 1
ATOM 629 N N . ILE A 1 77 ? -11.171 3.784 13.152 1.00 94.06 77 ILE A N 1
ATOM 630 C CA . ILE A 1 77 ? -10.340 4.007 11.968 1.00 94.06 77 ILE A CA 1
ATOM 631 C C . ILE A 1 77 ? -10.991 3.382 10.726 1.00 94.06 77 ILE A C 1
ATOM 633 O O . ILE A 1 77 ? -11.165 4.063 9.721 1.00 94.06 77 ILE A O 1
ATOM 637 N N . ALA A 1 78 ? -11.435 2.122 10.782 1.00 91.81 78 ALA A N 1
ATOM 638 C CA . ALA A 1 78 ? -12.110 1.501 9.639 1.00 91.81 78 ALA A CA 1
ATOM 639 C C . ALA A 1 78 ? -13.361 2.284 9.207 1.00 91.81 78 ALA A C 1
ATOM 641 O O . ALA A 1 78 ? -13.543 2.549 8.023 1.00 91.81 78 ALA A O 1
ATOM 642 N N . THR A 1 79 ? -14.172 2.730 10.168 1.00 92.31 79 THR A N 1
ATOM 643 C CA . THR A 1 79 ? -15.379 3.524 9.900 1.00 92.31 79 THR A CA 1
ATOM 644 C C . THR A 1 79 ? -15.030 4.871 9.264 1.00 92.31 79 THR A C 1
ATOM 646 O O . THR A 1 79 ? -15.631 5.251 8.263 1.00 92.31 79 THR A O 1
ATOM 649 N N . ARG A 1 80 ? -14.017 5.567 9.793 1.00 90.88 80 ARG A N 1
ATOM 650 C CA . ARG A 1 80 ? -13.566 6.876 9.297 1.00 90.88 80 ARG A CA 1
ATOM 651 C C . ARG A 1 80 ? -13.076 6.831 7.853 1.00 90.88 80 ARG A C 1
ATOM 653 O O . ARG A 1 80 ? -13.323 7.763 7.097 1.00 90.88 80 ARG A O 1
ATOM 660 N N . TYR A 1 81 ? -12.392 5.754 7.481 1.00 88.19 81 TYR A N 1
ATOM 661 C CA . TYR A 1 81 ? -11.803 5.579 6.153 1.00 88.19 81 TYR A CA 1
ATOM 662 C C . TYR A 1 81 ? -12.673 4.735 5.202 1.00 88.19 81 TYR A C 1
ATOM 664 O O . TYR A 1 81 ? -12.217 4.373 4.119 1.00 88.19 81 TYR A O 1
ATOM 672 N N . GLY A 1 82 ? -13.916 4.408 5.580 1.00 87.19 82 GLY A N 1
ATOM 673 C CA . GLY A 1 82 ? -14.846 3.653 4.730 1.00 87.19 82 GLY A CA 1
ATOM 674 C C . GLY A 1 82 ? -14.420 2.203 4.470 1.00 87.19 82 GLY A C 1
ATOM 675 O O . GLY A 1 82 ? -14.719 1.636 3.421 1.00 87.19 82 GLY A O 1
ATOM 676 N N . ILE A 1 83 ? -13.685 1.600 5.403 1.00 89.00 83 ILE A N 1
ATOM 677 C CA . ILE A 1 83 ? -13.188 0.230 5.303 1.00 89.00 83 ILE A CA 1
ATOM 678 C C . ILE A 1 83 ? -14.241 -0.719 5.896 1.00 89.00 83 ILE A C 1
ATOM 680 O O . ILE A 1 83 ? -14.580 -0.583 7.073 1.00 89.00 83 ILE A O 1
ATOM 684 N N . PRO A 1 84 ? -14.729 -1.716 5.133 1.00 85.88 84 PRO A N 1
ATOM 685 C CA . PRO A 1 84 ? -15.802 -2.604 5.585 1.00 85.88 84 PRO A CA 1
ATOM 686 C C . PRO A 1 84 ? -15.442 -3.450 6.810 1.00 85.88 84 PRO A C 1
ATOM 688 O O . PRO A 1 84 ? -16.299 -3.728 7.646 1.00 85.88 84 PRO A O 1
ATOM 691 N N . ASP A 1 85 ? -14.180 -3.877 6.919 1.00 87.50 85 ASP A N 1
ATOM 692 C CA . ASP A 1 85 ? -13.716 -4.740 8.004 1.00 87.50 85 ASP A CA 1
ATOM 693 C C . ASP A 1 85 ? -12.476 -4.163 8.700 1.00 87.50 85 ASP A C 1
ATOM 695 O O . ASP A 1 85 ? -11.428 -3.928 8.092 1.00 87.50 85 ASP A O 1
ATOM 699 N N . LYS A 1 86 ? -12.568 -4.027 10.027 1.00 89.69 86 LYS A N 1
ATOM 700 C CA . LYS A 1 86 ? -11.452 -3.656 10.909 1.00 89.69 86 LYS A CA 1
ATOM 701 C C . LYS A 1 86 ? -10.277 -4.635 10.828 1.00 89.69 86 LYS A C 1
ATOM 703 O O . LYS A 1 86 ? -9.151 -4.262 11.159 1.00 89.69 86 LYS A O 1
ATOM 708 N N . LYS A 1 87 ? -10.513 -5.888 10.409 1.00 90.75 87 LYS A N 1
ATOM 709 C CA . LYS A 1 87 ? -9.442 -6.871 10.191 1.00 90.75 87 LYS A CA 1
ATOM 710 C C . LYS A 1 87 ? -8.444 -6.389 9.143 1.00 90.75 87 LYS A C 1
ATOM 712 O O . LYS A 1 87 ? -7.255 -6.593 9.354 1.00 90.75 87 LYS A O 1
ATOM 717 N N . SER A 1 88 ? -8.891 -5.696 8.092 1.00 89.38 88 SER A N 1
ATOM 718 C CA . SER A 1 88 ? 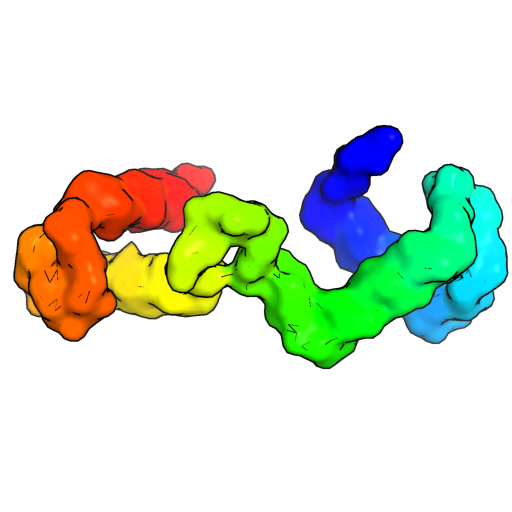-7.990 -5.143 7.073 1.00 89.38 88 SER A CA 1
ATOM 719 C C . SER A 1 88 ? -7.017 -4.135 7.682 1.00 89.38 88 SER A C 1
ATOM 721 O O . SER A 1 88 ? -5.812 -4.255 7.480 1.00 89.38 88 SER A O 1
ATOM 723 N N . VAL A 1 89 ? -7.517 -3.221 8.522 1.00 90.25 89 VAL A N 1
ATOM 724 C CA . VAL A 1 89 ? -6.681 -2.247 9.248 1.00 90.25 89 VAL A CA 1
ATOM 725 C C . VAL A 1 89 ? -5.677 -2.956 10.157 1.00 90.25 89 VAL A C 1
ATOM 727 O O . VAL A 1 89 ? -4.496 -2.617 10.161 1.00 90.25 89 VAL A O 1
ATOM 730 N N . ARG A 1 90 ? -6.122 -3.985 10.891 1.00 90.81 90 ARG A N 1
ATOM 731 C CA . ARG A 1 90 ? -5.245 -4.792 11.749 1.00 90.81 90 ARG A CA 1
ATOM 732 C C . ARG A 1 90 ? -4.145 -5.482 10.940 1.00 90.81 90 ARG A C 1
ATOM 734 O O . ARG A 1 90 ? -2.993 -5.441 11.349 1.00 90.81 90 ARG A O 1
ATOM 741 N N . THR A 1 91 ? -4.473 -6.106 9.811 1.00 89.62 91 THR A N 1
ATOM 742 C CA . THR A 1 91 ? -3.488 -6.760 8.937 1.00 89.62 91 THR A CA 1
ATOM 743 C C . THR A 1 91 ? -2.462 -5.762 8.410 1.00 89.62 91 THR A C 1
ATOM 745 O O . THR A 1 91 ? -1.271 -6.054 8.447 1.00 89.62 91 THR A O 1
ATOM 748 N N . TRP A 1 92 ? -2.890 -4.577 7.970 1.00 90.75 92 TRP A N 1
ATOM 749 C CA . TRP A 1 92 ? -1.964 -3.541 7.506 1.00 90.75 92 TRP A CA 1
ATOM 750 C C . TRP A 1 92 ? -1.066 -3.023 8.628 1.00 90.75 92 TRP A C 1
ATOM 752 O O . TRP A 1 92 ? 0.114 -2.801 8.390 1.00 90.75 92 TRP A O 1
ATOM 762 N N . TYR A 1 93 ? -1.591 -2.897 9.849 1.00 89.31 93 TYR A N 1
ATOM 763 C CA . TYR A 1 93 ? -0.789 -2.546 11.020 1.00 89.31 93 TYR A CA 1
ATOM 764 C C . TYR A 1 93 ? 0.296 -3.593 11.312 1.00 89.31 93 TYR A C 1
ATOM 766 O O . TYR A 1 93 ? 1.448 -3.223 11.505 1.00 89.31 93 TYR A O 1
ATOM 774 N N . HIS A 1 94 ? -0.036 -4.890 11.270 1.00 87.56 94 HIS A N 1
ATOM 775 C CA . HIS A 1 94 ? 0.960 -5.960 11.453 1.00 87.56 94 HIS A CA 1
ATOM 776 C C . HIS A 1 94 ? 2.040 -5.939 10.370 1.00 87.56 94 HIS A C 1
ATOM 778 O O . HIS A 1 94 ? 3.215 -6.080 10.685 1.00 87.56 94 HIS A O 1
ATOM 784 N N . ILE A 1 95 ? 1.657 -5.709 9.110 1.00 84.44 95 ILE A N 1
ATOM 785 C CA . ILE A 1 95 ? 2.610 -5.572 7.996 1.00 84.44 95 ILE A CA 1
ATOM 786 C C . ILE A 1 95 ? 3.507 -4.346 8.187 1.00 84.44 95 ILE A C 1
ATOM 788 O O . ILE A 1 95 ? 4.686 -4.414 7.887 1.00 84.44 95 ILE A O 1
ATOM 792 N N . TYR A 1 96 ? 2.966 -3.234 8.686 1.00 84.00 96 TYR A N 1
ATOM 793 C CA . TYR A 1 96 ? 3.737 -2.015 8.939 1.00 84.00 96 TYR A CA 1
ATOM 794 C C . TYR A 1 96 ? 4.743 -2.165 10.090 1.00 84.00 96 TYR A C 1
ATOM 796 O O . TYR A 1 96 ? 5.753 -1.469 10.112 1.00 84.00 96 TYR A O 1
ATOM 804 N N . GLN A 1 97 ? 4.457 -3.034 11.064 1.00 76.94 97 GLN A N 1
ATOM 805 C CA . GLN A 1 97 ? 5.350 -3.304 12.195 1.00 76.94 97 GLN A CA 1
ATOM 806 C C . GLN A 1 97 ? 6.393 -4.401 11.934 1.00 76.94 97 GLN A C 1
ATOM 808 O O . GLN A 1 97 ? 7.287 -4.560 12.765 1.00 76.94 97 GLN A O 1
ATOM 813 N N . THR A 1 98 ? 6.258 -5.165 10.846 1.00 67.19 98 THR A N 1
ATOM 814 C CA . THR A 1 98 ? 7.204 -6.225 10.454 1.00 67.19 98 THR A CA 1
ATOM 815 C C . THR A 1 98 ? 8.278 -5.651 9.543 1.00 67.19 98 THR A C 1
ATOM 817 O O . THR A 1 98 ? 9.461 -5.982 9.766 1.00 67.19 98 THR A O 1
#

Sequence (98 aa):
MKLTYEQRLLVAEDYFRIGASCTANKWGLNRDYVRELSRLLENNSLQDHSKYNIYTSDFKITVVKAYVNGEGSFRDIATRYGIPDKKSVRTWYHIYQT

Secondary structure (DSSP, 8-state):
----HHHHHHHHHHHHHHHHHHHHHHHT--HHHHHHHHHHHHTTTTS---TT-SS-HHHHHHHHHHHHTTSS-HHHHHHHTT-S-HHHHHHHHHHHH-

Mean predicted aligned error: 11.67 Å